Protein AF-A0A925TM73-F1 (afdb_monomer_lite)

Radius of gyration: 24.57 Å; chains: 1; bounding box: 50×70×53 Å

Foldseek 3Di:
DDDDPPPDDPDPVVVVVVVVVVVVCVVVVVVVCCVVPDDDPVVVPDDPVVVVVVVVVVVVCCVVCVVVCVVVVVVLVCCLPVDDDDCSVVSVVVVCVVVPDDPVVVVVVVVVVCCVPVVVNVVQCVVVNVPRND

pLDDT: mean 87.0, std 9.46, range [53.84, 98.12]

Sequence (134 aa):
MRPVARIWPWSGWSSHLLFAALVMAVPLALVAWSVFATPGAGWEQTPAATIRGYAGNTLILLAGVGVVTTVAGVATAWFTAACEFAGRRMWCWLLVLPLALPAYVVAFGYGDLLDALIPVVVWLRETWGPDAAR

Structure (mmCIF, N/CA/C/O backbone):
data_AF-A0A925TM73-F1
#
_entry.id   AF-A0A925TM73-F1
#
loop_
_atom_site.group_PDB
_atom_site.id
_atom_site.type_symbol
_atom_site.label_atom_id
_atom_site.label_alt_id
_atom_site.label_comp_id
_atom_site.label_asym_id
_atom_site.label_entity_id
_atom_site.label_seq_id
_atom_site.pdbx_PDB_ins_code
_atom_site.Cartn_x
_atom_site.Cartn_y
_atom_site.Cartn_z
_atom_site.occupancy
_atom_site.B_iso_or_equiv
_atom_site.auth_seq_id
_atom_site.auth_comp_id
_atom_site.auth_asym_id
_atom_site.auth_atom_id
_atom_site.pdbx_PDB_model_num
ATOM 1 N N . MET A 1 1 ? -28.462 35.773 -4.926 1.00 61.72 1 MET A N 1
ATOM 2 C CA . MET A 1 1 ? -27.425 34.827 -5.396 1.00 61.72 1 MET A CA 1
ATOM 3 C C . MET A 1 1 ? -26.072 35.514 -5.250 1.00 61.72 1 MET A C 1
ATOM 5 O O . MET A 1 1 ? -25.882 36.554 -5.863 1.00 61.72 1 MET A O 1
ATOM 9 N N . ARG A 1 2 ? -25.192 35.041 -4.354 1.00 53.84 2 ARG A N 1
ATOM 10 C CA . ARG A 1 2 ? -23.856 35.631 -4.142 1.00 53.84 2 ARG A CA 1
ATOM 11 C C . ARG A 1 2 ? -22.874 35.026 -5.158 1.00 53.84 2 ARG A C 1
ATOM 13 O O . ARG A 1 2 ? -22.897 33.806 -5.302 1.00 53.84 2 ARG A O 1
ATOM 20 N N . PRO A 1 3 ? -22.049 35.821 -5.861 1.00 67.00 3 PRO A N 1
ATOM 21 C CA . PRO A 1 3 ? -21.068 35.281 -6.796 1.00 67.00 3 PRO A CA 1
ATOM 22 C C . PRO A 1 3 ? -20.053 34.421 -6.034 1.00 67.00 3 PRO A C 1
ATOM 24 O O . PRO A 1 3 ? -19.484 34.860 -5.034 1.00 67.00 3 PRO A O 1
ATOM 27 N N . VAL A 1 4 ? -19.851 33.183 -6.489 1.00 68.00 4 VAL A N 1
ATOM 28 C CA . VAL A 1 4 ? -18.781 32.306 -6.001 1.00 68.00 4 VAL A CA 1
ATOM 29 C C . VAL A 1 4 ? -17.460 32.971 -6.380 1.00 68.00 4 VAL A C 1
ATOM 31 O O . VAL A 1 4 ? -17.143 33.107 -7.561 1.00 68.00 4 VAL A O 1
ATOM 34 N N . ALA A 1 5 ? -16.724 33.456 -5.381 1.00 60.69 5 ALA A N 1
ATOM 35 C CA . ALA A 1 5 ? -15.425 34.077 -5.584 1.00 60.69 5 ALA A CA 1
ATOM 36 C C . ALA A 1 5 ? -14.483 33.091 -6.295 1.00 60.69 5 ALA A C 1
ATOM 38 O O . ALA A 1 5 ? -14.351 31.933 -5.903 1.00 60.69 5 ALA A O 1
ATOM 39 N N . ARG A 1 6 ? -13.835 33.562 -7.362 1.00 66.81 6 ARG A N 1
ATOM 40 C CA . ARG A 1 6 ? -12.828 32.835 -8.139 1.00 66.81 6 ARG A CA 1
ATOM 41 C C . ARG A 1 6 ? -11.610 32.576 -7.241 1.00 66.81 6 ARG A C 1
ATOM 43 O O . ARG A 1 6 ? -10.771 33.455 -7.086 1.00 66.81 6 ARG A O 1
ATOM 50 N N . ILE A 1 7 ? -11.525 31.388 -6.640 1.00 62.09 7 ILE A N 1
ATOM 51 C CA . ILE A 1 7 ? -10.510 30.974 -5.643 1.00 62.09 7 ILE A CA 1
ATOM 52 C C . ILE A 1 7 ? -9.077 30.812 -6.185 1.00 62.09 7 ILE A C 1
ATOM 54 O O . ILE A 1 7 ? -8.297 30.044 -5.632 1.00 62.09 7 ILE A O 1
ATOM 58 N N . TRP A 1 8 ? -8.691 31.514 -7.250 1.00 66.62 8 TRP A N 1
ATOM 59 C CA . TRP A 1 8 ? -7.342 31.381 -7.788 1.00 66.62 8 TRP A CA 1
ATOM 60 C C . TRP A 1 8 ? -6.611 32.718 -7.898 1.00 66.62 8 TRP A C 1
ATOM 62 O O . TRP A 1 8 ? -6.632 33.352 -8.958 1.00 66.62 8 TRP A O 1
ATOM 72 N N . PRO A 1 9 ? -5.910 33.145 -6.834 1.00 62.12 9 PRO A N 1
ATOM 73 C CA . PRO A 1 9 ? -4.779 34.030 -6.979 1.00 62.12 9 PRO A CA 1
ATOM 74 C C . PRO A 1 9 ? -3.546 33.147 -7.204 1.00 62.12 9 PRO A C 1
ATOM 76 O O . PRO A 1 9 ? -3.117 32.425 -6.304 1.00 62.12 9 PRO A O 1
ATOM 79 N N . TRP A 1 10 ? -2.960 33.189 -8.402 1.00 62.31 10 TRP A N 1
ATOM 80 C CA . TRP A 1 10 ? -1.561 32.789 -8.565 1.00 62.31 10 TRP A CA 1
ATOM 81 C C . TRP A 1 10 ? -0.744 33.737 -7.677 1.00 62.31 10 TRP A C 1
ATOM 83 O O . TRP A 1 10 ? -0.455 34.865 -8.065 1.00 62.31 10 TRP A O 1
ATOM 93 N N . SER A 1 11 ? -0.488 33.332 -6.435 1.00 72.06 11 SER A N 1
ATOM 94 C CA . SER A 1 11 ? 0.317 34.103 -5.492 1.00 72.06 11 SER A CA 1
ATOM 95 C C . SER A 1 11 ? 1.792 33.790 -5.732 1.00 72.06 11 SER A C 1
ATOM 97 O O . SER A 1 11 ? 2.124 32.747 -6.296 1.00 72.06 11 SER A O 1
ATOM 99 N N . GLY A 1 12 ? 2.698 34.651 -5.263 1.00 72.94 12 GLY A N 1
ATOM 100 C CA . GLY A 1 12 ? 4.139 34.368 -5.295 1.00 72.94 12 GLY A CA 1
ATOM 101 C C . GLY A 1 12 ? 4.524 33.054 -4.595 1.00 72.94 12 GLY A C 1
ATOM 102 O O . GLY A 1 12 ? 5.558 32.488 -4.909 1.00 72.94 12 GLY A O 1
ATOM 103 N N . TRP A 1 13 ? 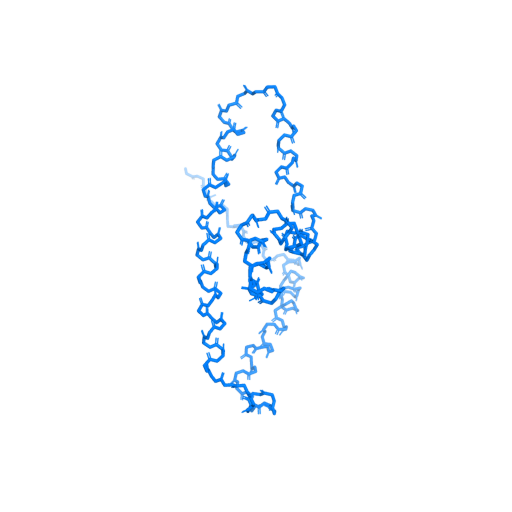3.668 32.514 -3.715 1.00 80.12 13 TRP A N 1
ATOM 104 C CA . TRP A 1 13 ? 3.854 31.200 -3.088 1.00 80.12 13 TRP A CA 1
ATOM 105 C C . TRP A 1 13 ? 3.586 30.045 -4.067 1.00 80.12 13 TRP A C 1
ATOM 107 O O . TRP A 1 13 ? 4.253 29.011 -4.024 1.00 80.12 13 TRP A O 1
ATOM 117 N N . SER A 1 14 ? 2.638 30.212 -4.993 1.00 85.25 14 SER A N 1
ATOM 118 C CA . SER A 1 14 ? 2.260 29.170 -5.954 1.00 85.25 14 SER A CA 1
ATOM 119 C C . SER A 1 14 ? 3.447 28.707 -6.805 1.00 85.25 14 SER A C 1
ATOM 121 O O . SER A 1 14 ? 3.541 27.522 -7.108 1.00 85.25 14 SER A O 1
ATOM 123 N N . SER A 1 15 ? 4.390 29.596 -7.136 1.00 86.81 15 SER A N 1
ATOM 124 C CA . SER A 1 15 ? 5.602 29.231 -7.882 1.00 86.81 15 SER A CA 1
ATOM 125 C C . SER A 1 15 ? 6.518 28.291 -7.089 1.00 86.81 15 SER A C 1
ATOM 127 O O . SER A 1 15 ? 7.045 27.341 -7.661 1.00 86.81 15 SER A O 1
ATOM 129 N N . HIS A 1 16 ? 6.657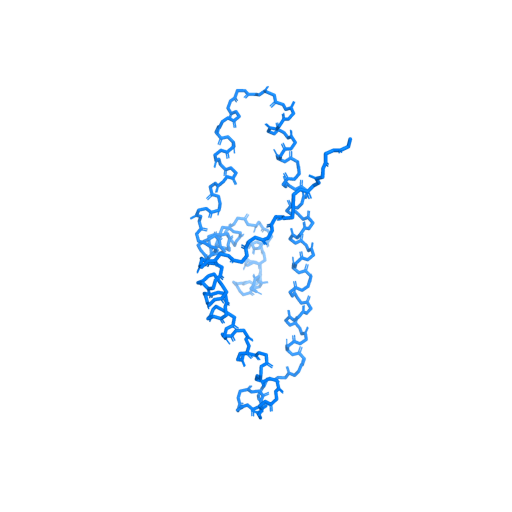 28.487 -5.774 1.00 90.06 16 HIS A N 1
ATOM 130 C CA . HIS A 1 16 ? 7.454 27.614 -4.908 1.00 90.06 16 HIS A CA 1
ATOM 131 C C . HIS A 1 16 ? 6.838 26.218 -4.778 1.00 90.06 16 HIS A C 1
ATOM 133 O O . HIS A 1 16 ? 7.560 25.224 -4.813 1.00 90.06 16 HIS A O 1
ATOM 139 N N . LEU A 1 17 ? 5.506 26.129 -4.688 1.00 92.12 17 LEU A N 1
ATOM 140 C CA . LEU A 1 17 ? 4.794 24.845 -4.665 1.00 92.12 17 LEU A CA 1
ATOM 141 C C . LEU A 1 17 ? 4.930 24.105 -5.994 1.00 92.12 17 LEU A C 1
ATOM 143 O O . LEU A 1 17 ? 5.179 22.903 -6.001 1.00 92.12 17 LEU A O 1
ATOM 147 N N . LEU A 1 18 ? 4.806 24.825 -7.112 1.00 91.44 18 LEU A N 1
ATOM 148 C CA . LEU A 1 18 ? 5.000 24.255 -8.443 1.00 91.44 18 LEU A CA 1
ATOM 149 C C . LEU A 1 18 ? 6.439 23.781 -8.639 1.00 91.44 18 LEU A C 1
ATOM 151 O O . LEU A 1 18 ? 6.646 22.682 -9.140 1.00 91.44 18 LEU A O 1
ATOM 155 N N . PHE A 1 19 ? 7.425 24.561 -8.197 1.00 93.25 19 PHE A N 1
ATOM 156 C CA . PHE A 1 19 ? 8.829 24.167 -8.251 1.00 93.25 19 PHE A CA 1
ATOM 157 C C . PHE A 1 19 ? 9.095 22.907 -7.419 1.00 93.25 19 PHE A C 1
ATOM 159 O O . PHE A 1 19 ? 9.669 21.950 -7.930 1.00 93.25 19 PHE A O 1
ATOM 166 N N . ALA A 1 20 ? 8.624 22.864 -6.169 1.00 94.31 20 ALA A N 1
ATOM 167 C CA . ALA A 1 20 ? 8.771 21.692 -5.309 1.00 94.31 20 ALA A CA 1
ATOM 168 C C . ALA A 1 20 ? 8.088 20.450 -5.906 1.00 94.31 20 ALA A C 1
ATOM 170 O O . ALA A 1 20 ? 8.689 19.377 -5.940 1.00 94.31 20 ALA A O 1
ATOM 171 N N . ALA A 1 21 ? 6.868 20.595 -6.431 1.00 94.69 21 ALA A N 1
ATOM 172 C CA . ALA A 1 21 ? 6.161 19.512 -7.110 1.00 94.69 21 ALA A CA 1
ATOM 173 C C . ALA A 1 21 ? 6.932 19.011 -8.340 1.00 94.69 21 ALA A C 1
ATOM 175 O O . ALA A 1 21 ? 7.027 17.805 -8.554 1.00 94.69 21 ALA A O 1
ATOM 176 N N . LEU A 1 22 ? 7.524 19.921 -9.119 1.00 95.31 22 LEU A N 1
ATOM 177 C CA . LEU A 1 22 ? 8.282 19.574 -10.317 1.00 95.31 22 LEU A CA 1
ATOM 178 C C . LEU A 1 22 ? 9.574 18.834 -9.967 1.00 95.31 22 LEU A C 1
ATOM 180 O O . LEU A 1 22 ? 9.848 17.804 -10.572 1.00 95.31 22 LEU A O 1
ATOM 184 N N . VAL A 1 23 ? 10.308 19.288 -8.945 1.00 96.56 23 VAL A N 1
ATOM 185 C CA . VAL A 1 23 ? 11.496 18.593 -8.417 1.00 96.56 23 VAL A CA 1
ATOM 186 C C . VAL A 1 23 ? 11.141 17.181 -7.939 1.00 96.56 23 VAL A C 1
ATOM 188 O O . VAL A 1 23 ? 11.836 16.229 -8.282 1.00 96.56 23 VAL A O 1
ATOM 191 N N . MET A 1 24 ? 10.031 17.021 -7.213 1.00 96.50 24 MET A N 1
ATOM 192 C CA . MET A 1 24 ? 9.556 15.705 -6.758 1.00 96.50 24 MET A CA 1
ATOM 193 C C . MET A 1 24 ? 9.087 14.806 -7.911 1.00 96.50 24 MET A C 1
ATOM 195 O O . MET A 1 24 ? 9.172 13.583 -7.813 1.00 96.50 24 MET A O 1
ATOM 199 N N . ALA A 1 25 ? 8.624 15.391 -9.018 1.00 96.25 25 ALA A N 1
ATOM 200 C CA . ALA A 1 25 ? 8.221 14.656 -10.212 1.00 96.25 25 ALA A CA 1
ATOM 201 C C . ALA A 1 25 ? 9.409 14.205 -11.082 1.00 96.25 25 ALA A C 1
ATOM 203 O O . ALA A 1 25 ? 9.248 13.265 -11.860 1.00 96.25 25 ALA A O 1
ATOM 204 N N . VAL A 1 26 ? 10.596 14.818 -10.947 1.00 96.56 26 VAL A N 1
ATOM 205 C CA . VAL A 1 26 ? 11.799 14.471 -11.732 1.00 96.56 26 VAL A CA 1
ATOM 206 C C . VAL A 1 26 ? 12.114 12.969 -11.727 1.00 96.56 26 VAL A C 1
ATOM 208 O O . VAL A 1 26 ? 12.206 12.410 -12.818 1.00 96.56 26 VAL A O 1
ATOM 211 N N . PRO A 1 27 ? 12.264 12.268 -10.583 1.00 95.81 27 PRO A N 1
ATOM 212 C CA . PRO A 1 27 ? 12.592 10.839 -10.600 1.00 95.81 27 PRO A CA 1
ATOM 213 C C . PRO A 1 27 ? 11.521 9.999 -11.304 1.00 95.81 27 PRO A C 1
ATOM 215 O O . PRO A 1 27 ? 11.850 9.061 -12.026 1.00 95.81 27 PRO A O 1
ATOM 218 N N . LEU A 1 28 ? 10.246 10.368 -11.161 1.00 95.81 28 LEU A N 1
ATOM 219 C CA . LEU A 1 28 ? 9.145 9.692 -11.842 1.00 95.81 28 LEU A CA 1
ATOM 220 C C . LEU A 1 28 ? 9.219 9.902 -13.361 1.00 95.81 28 LEU A C 1
ATOM 222 O O . LEU A 1 28 ? 9.045 8.959 -14.129 1.00 95.81 28 LEU A O 1
ATOM 226 N N . ALA A 1 29 ? 9.529 11.128 -13.789 1.00 95.38 29 ALA A N 1
ATOM 227 C CA . ALA A 1 29 ? 9.726 11.471 -15.191 1.00 95.38 29 ALA A CA 1
ATOM 228 C C . ALA A 1 29 ? 10.939 10.744 -15.793 1.00 95.38 29 ALA A C 1
ATOM 230 O O . ALA A 1 29 ? 10.858 10.263 -16.920 1.00 95.38 29 ALA A O 1
ATOM 231 N N . LEU A 1 30 ? 12.033 10.600 -15.038 1.00 94.50 30 LEU A N 1
ATOM 232 C CA . LEU A 1 30 ? 13.211 9.832 -15.455 1.00 94.50 30 LEU A CA 1
ATOM 233 C C . LEU A 1 30 ? 12.880 8.346 -15.653 1.00 94.50 30 LEU A C 1
ATOM 235 O O . LEU A 1 30 ? 13.269 7.760 -16.662 1.00 94.50 30 LEU A O 1
ATOM 239 N N . VAL A 1 31 ? 12.119 7.742 -14.734 1.00 92.69 31 VAL A N 1
ATOM 240 C CA . VAL A 1 31 ? 11.651 6.354 -14.882 1.00 92.69 31 VAL A CA 1
ATOM 241 C C . VAL A 1 31 ? 10.710 6.221 -16.079 1.00 92.69 31 VAL A C 1
ATOM 243 O O . VAL A 1 31 ? 10.860 5.289 -16.863 1.00 92.69 31 VAL A O 1
ATOM 246 N N . ALA A 1 32 ? 9.789 7.163 -16.286 1.00 93.69 32 ALA A N 1
ATOM 247 C CA . ALA A 1 32 ? 8.921 7.158 -17.463 1.00 93.69 32 ALA A CA 1
ATOM 248 C C . ALA A 1 32 ? 9.723 7.275 -18.772 1.00 93.69 32 ALA A C 1
ATOM 250 O O . ALA A 1 32 ? 9.440 6.571 -19.739 1.00 93.69 32 ALA A O 1
ATOM 251 N N . TRP A 1 33 ? 10.767 8.109 -18.789 1.00 94.50 33 TRP A N 1
ATOM 252 C CA . TRP A 1 33 ? 11.658 8.258 -19.939 1.00 94.50 33 TRP A CA 1
ATOM 253 C C . TRP A 1 33 ? 12.462 6.985 -20.236 1.00 94.50 33 TRP A C 1
ATOM 255 O O . TRP A 1 33 ? 12.779 6.713 -21.394 1.00 94.50 33 TRP A O 1
ATOM 265 N N . SER A 1 34 ? 12.751 6.168 -19.216 1.00 90.12 34 SER A N 1
ATOM 266 C CA . SER A 1 34 ? 13.518 4.922 -19.369 1.00 90.12 34 SER A CA 1
ATOM 267 C C . SER A 1 34 ? 12.870 3.902 -20.314 1.00 90.12 34 SER A C 1
ATOM 269 O O . SER A 1 34 ? 13.574 3.056 -20.853 1.00 90.12 34 SER A O 1
ATOM 271 N N . VAL A 1 35 ? 11.568 4.029 -20.603 1.00 88.31 35 VAL A N 1
ATOM 272 C CA . VAL A 1 35 ? 10.856 3.202 -21.594 1.00 88.31 35 VAL A CA 1
ATOM 273 C C . VAL A 1 35 ? 11.435 3.362 -23.006 1.00 88.31 35 VAL A C 1
ATOM 275 O O . VAL A 1 35 ? 11.383 2.427 -23.800 1.00 88.31 35 VAL A O 1
ATOM 278 N N . PHE A 1 36 ? 12.004 4.529 -23.320 1.00 92.19 36 PHE A N 1
ATOM 279 C CA . PHE A 1 36 ? 12.635 4.802 -24.615 1.00 92.19 36 PHE A CA 1
ATOM 280 C C . PHE A 1 36 ? 14.142 4.504 -24.630 1.00 92.19 36 PHE A C 1
ATOM 282 O O . PHE A 1 36 ? 14.777 4.624 -25.678 1.00 92.19 36 PHE A O 1
ATOM 289 N N . ALA A 1 37 ? 14.734 4.151 -23.486 1.00 87.50 37 ALA A N 1
ATOM 290 C CA . ALA A 1 37 ? 16.147 3.808 -23.392 1.00 87.50 37 ALA A CA 1
ATOM 291 C C . ALA A 1 37 ? 16.391 2.355 -23.831 1.00 87.50 37 ALA A C 1
ATOM 293 O O . ALA A 1 37 ? 15.509 1.500 -23.750 1.00 87.50 37 ALA A O 1
ATOM 294 N N . THR A 1 38 ? 17.609 2.053 -24.283 1.00 84.44 38 THR A N 1
ATOM 295 C CA . THR A 1 38 ? 17.992 0.675 -24.611 1.00 84.44 38 THR A CA 1
ATOM 296 C C . THR A 1 38 ? 18.028 -0.181 -23.341 1.00 84.44 38 THR A C 1
ATOM 298 O O . THR A 1 38 ? 18.641 0.251 -22.358 1.00 84.44 38 THR A O 1
ATOM 301 N N . PRO A 1 39 ? 17.427 -1.385 -23.344 1.00 82.19 39 PRO A N 1
ATOM 302 C CA . PRO A 1 39 ? 17.457 -2.278 -22.191 1.00 82.19 39 PRO A CA 1
ATOM 303 C C . PRO A 1 39 ? 18.899 -2.586 -21.770 1.00 82.19 39 PRO A C 1
ATOM 305 O O . PRO A 1 39 ? 19.727 -2.957 -22.596 1.00 82.19 39 PRO A O 1
ATOM 308 N N . GLY A 1 40 ? 19.218 -2.406 -20.486 1.00 82.31 40 GLY A N 1
ATOM 309 C CA . GLY A 1 40 ? 20.525 -2.791 -19.941 1.00 82.31 40 GLY A CA 1
ATOM 310 C C . GLY A 1 40 ? 20.659 -4.311 -19.772 1.00 82.31 40 GLY A C 1
ATOM 311 O O . GLY A 1 40 ? 19.659 -5.025 -19.786 1.00 82.31 40 GLY A O 1
ATOM 312 N N . ALA A 1 41 ? 21.873 -4.802 -19.502 1.00 80.62 41 ALA A N 1
ATOM 313 C CA . ALA A 1 41 ? 22.183 -6.236 -19.363 1.00 80.62 41 ALA A CA 1
ATOM 314 C C . ALA A 1 41 ? 21.275 -7.019 -18.379 1.00 80.62 41 ALA A C 1
ATOM 316 O O . ALA A 1 41 ? 21.076 -8.221 -18.536 1.00 80.62 41 ALA A O 1
ATOM 317 N N . GLY A 1 42 ? 20.690 -6.354 -17.373 1.00 79.06 42 GLY A N 1
ATOM 318 C CA . GLY A 1 42 ? 19.727 -6.975 -16.451 1.00 79.06 42 GLY A CA 1
ATOM 319 C C . GLY A 1 42 ? 18.358 -7.288 -17.077 1.00 79.06 42 GLY A C 1
ATOM 320 O O . GLY A 1 42 ? 17.704 -8.251 -16.678 1.00 79.06 42 GLY A O 1
ATOM 321 N N . TRP A 1 43 ? 17.928 -6.520 -18.082 1.00 80.94 43 TRP A N 1
ATOM 322 C CA . TRP A 1 43 ? 16.677 -6.770 -18.809 1.00 80.94 43 TRP A CA 1
ATOM 323 C C . TRP A 1 43 ? 16.788 -7.973 -19.743 1.00 80.94 43 TRP A C 1
ATOM 325 O O . TRP A 1 43 ? 15.820 -8.710 -19.892 1.00 80.94 43 TRP A O 1
ATOM 335 N N . GLU A 1 44 ? 17.968 -8.213 -20.317 1.00 80.62 44 GLU A N 1
ATOM 336 C CA . GLU A 1 44 ? 18.219 -9.360 -21.200 1.00 80.62 44 GLU A CA 1
ATOM 337 C C . GLU A 1 44 ? 18.089 -10.701 -20.464 1.00 80.62 44 GLU A C 1
ATOM 339 O O . GLU A 1 44 ? 17.653 -11.695 -21.040 1.00 80.62 44 GLU A O 1
ATOM 344 N N . GLN A 1 45 ? 18.421 -10.720 -19.171 1.00 81.69 45 GLN A N 1
ATOM 345 C CA . GLN A 1 45 ? 18.360 -11.913 -18.322 1.00 81.69 45 GLN A CA 1
ATOM 346 C C . GLN A 1 45 ? 17.011 -12.082 -17.613 1.00 81.69 45 GLN A C 1
ATOM 348 O O . GLN A 1 45 ? 16.783 -13.121 -16.998 1.00 81.69 45 GLN A O 1
ATOM 353 N N . THR A 1 46 ? 16.119 -11.087 -17.677 1.00 83.38 46 THR A N 1
ATOM 354 C CA . THR A 1 46 ? 14.824 -11.120 -16.986 1.00 83.38 46 THR A CA 1
ATOM 355 C C . THR A 1 46 ? 13.739 -11.648 -17.927 1.00 83.38 46 THR A C 1
ATOM 357 O O . THR A 1 46 ? 13.323 -10.938 -18.846 1.00 83.38 46 THR A O 1
ATOM 360 N N . PRO A 1 47 ? 13.204 -12.864 -17.709 1.00 85.19 47 PRO A N 1
ATOM 361 C CA . PRO A 1 47 ? 12.151 -13.396 -18.560 1.00 85.19 47 PRO A CA 1
ATOM 362 C C . PRO A 1 47 ? 10.877 -12.555 -18.441 1.00 85.19 47 PRO A C 1
ATOM 364 O O . PRO A 1 47 ? 10.415 -12.249 -17.339 1.00 85.19 47 PRO A O 1
ATOM 367 N N . ALA A 1 48 ? 10.232 -12.261 -19.572 1.00 84.88 48 ALA A N 1
ATOM 368 C CA . ALA A 1 48 ? 8.959 -11.532 -19.594 1.00 84.88 48 ALA A CA 1
ATOM 369 C C . ALA A 1 48 ? 7.853 -12.223 -18.763 1.00 84.88 48 ALA A C 1
ATOM 371 O O . ALA A 1 48 ? 6.946 -11.565 -18.247 1.00 84.88 48 ALA A O 1
ATOM 372 N N . ALA A 1 49 ? 7.938 -13.549 -18.604 1.00 87.25 49 ALA A N 1
ATOM 373 C CA . ALA A 1 49 ? 7.041 -14.329 -17.756 1.00 87.25 49 ALA A CA 1
ATOM 374 C C . ALA A 1 49 ? 7.128 -13.927 -16.273 1.00 87.25 49 ALA A C 1
ATOM 376 O O . ALA A 1 49 ? 6.099 -13.853 -15.606 1.00 87.25 49 ALA A O 1
ATOM 377 N N . THR A 1 50 ? 8.322 -13.596 -15.778 1.00 89.38 50 THR A N 1
ATOM 378 C CA . THR A 1 50 ? 8.550 -13.207 -14.381 1.00 89.38 50 THR A CA 1
ATOM 379 C C . THR A 1 50 ? 7.891 -11.867 -14.065 1.00 89.38 50 THR A C 1
ATOM 381 O O . THR A 1 50 ? 7.163 -11.750 -13.083 1.00 89.38 50 THR A O 1
ATOM 384 N N . ILE A 1 51 ? 8.046 -10.877 -14.951 1.00 88.69 51 ILE A N 1
ATOM 385 C CA . ILE A 1 51 ? 7.410 -9.556 -14.810 1.00 88.69 51 ILE A CA 1
ATOM 386 C C . ILE A 1 51 ? 5.883 -9.693 -14.815 1.00 88.69 51 ILE A C 1
ATOM 388 O O . ILE A 1 51 ? 5.195 -9.097 -13.986 1.00 88.69 51 ILE A O 1
ATOM 392 N N . ARG A 1 52 ? 5.342 -10.521 -15.718 1.00 90.75 52 ARG A N 1
ATOM 393 C CA . ARG A 1 52 ? 3.902 -10.801 -15.769 1.00 90.75 52 ARG A CA 1
ATOM 394 C C . ARG A 1 52 ? 3.412 -11.495 -14.496 1.00 90.75 52 ARG A C 1
ATOM 396 O O . ARG A 1 52 ? 2.340 -11.153 -14.006 1.00 90.75 52 ARG A O 1
ATOM 403 N N . GLY A 1 53 ? 4.204 -12.420 -13.953 1.00 93.75 53 GLY A N 1
ATOM 404 C CA . GLY A 1 53 ? 3.938 -13.068 -12.670 1.00 93.75 53 GLY A CA 1
ATOM 405 C C . GLY A 1 53 ? 3.860 -12.062 -11.523 1.00 93.75 53 GLY A C 1
ATOM 406 O O . GLY A 1 53 ? 2.874 -12.047 -10.790 1.00 93.75 53 GLY A O 1
ATOM 407 N N . TYR A 1 54 ? 4.835 -11.155 -11.414 1.00 93.75 54 TYR A N 1
ATOM 408 C CA . TYR A 1 54 ? 4.819 -10.106 -10.390 1.00 93.75 54 TYR A CA 1
ATOM 409 C C . TYR A 1 54 ? 3.635 -9.150 -10.538 1.00 93.75 54 TYR A 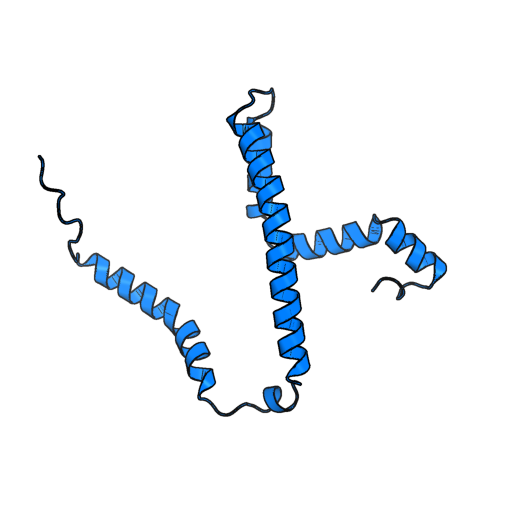C 1
ATOM 411 O O . TYR A 1 54 ? 3.003 -8.809 -9.536 1.00 93.75 54 TYR A O 1
ATOM 419 N N . ALA A 1 55 ? 3.288 -8.754 -11.765 1.00 94.88 55 ALA A N 1
ATOM 420 C CA . ALA A 1 55 ? 2.118 -7.916 -12.018 1.00 94.88 55 ALA A CA 1
ATOM 421 C C . ALA A 1 55 ? 0.819 -8.620 -11.586 1.00 94.88 55 ALA A C 1
ATOM 423 O O . ALA A 1 55 ? -0.000 -8.025 -10.888 1.00 94.88 55 ALA A O 1
ATOM 424 N N . GLY A 1 56 ? 0.660 -9.900 -11.940 1.00 96.88 56 GLY A N 1
ATOM 425 C CA . GLY A 1 56 ? -0.493 -10.712 -11.550 1.00 96.88 56 GLY A CA 1
ATOM 426 C C . GLY A 1 56 ? -0.619 -10.864 -10.034 1.00 96.88 56 GLY A C 1
ATOM 427 O O . GLY A 1 56 ? -1.668 -10.546 -9.475 1.00 96.88 56 GLY A O 1
ATOM 428 N N . ASN A 1 57 ? 0.460 -11.263 -9.355 1.00 96.25 57 ASN A N 1
ATOM 429 C CA . ASN A 1 57 ? 0.471 -11.376 -7.894 1.00 96.25 57 ASN A CA 1
ATOM 430 C C . ASN A 1 57 ? 0.157 -10.041 -7.218 1.00 96.25 57 ASN A C 1
ATOM 432 O O . ASN A 1 57 ? -0.640 -10.007 -6.286 1.00 96.25 57 ASN A O 1
ATOM 436 N N . THR A 1 58 ? 0.725 -8.936 -7.706 1.00 96.00 58 THR A N 1
ATOM 437 C CA . THR A 1 58 ? 0.452 -7.601 -7.155 1.00 96.00 58 THR A CA 1
ATOM 438 C C . THR A 1 58 ? -1.027 -7.246 -7.273 1.00 96.00 58 THR A C 1
ATOM 440 O O . THR A 1 58 ? -1.616 -6.781 -6.303 1.00 96.00 58 THR A O 1
ATOM 443 N N . LEU A 1 59 ? -1.662 -7.507 -8.420 1.00 97.38 59 LEU A N 1
ATOM 444 C CA . LEU A 1 59 ? -3.091 -7.237 -8.604 1.00 97.38 59 LEU A CA 1
ATOM 445 C C . LEU A 1 59 ? -3.966 -8.083 -7.673 1.00 97.38 59 LEU A C 1
ATOM 447 O O . LEU A 1 59 ? -4.902 -7.557 -7.071 1.00 97.38 59 LEU A O 1
ATOM 451 N N . ILE A 1 60 ? -3.645 -9.370 -7.522 1.00 97.75 60 ILE A N 1
ATOM 452 C CA . ILE A 1 60 ? -4.366 -10.274 -6.616 1.00 97.75 60 ILE A CA 1
ATOM 453 C C . ILE A 1 60 ? -4.223 -9.799 -5.167 1.00 97.75 60 ILE A C 1
ATOM 455 O O . ILE A 1 60 ? -5.219 -9.711 -4.449 1.00 97.75 60 ILE A O 1
ATOM 459 N N . LEU A 1 61 ? -3.006 -9.445 -4.748 1.00 96.25 61 LEU A N 1
ATOM 460 C CA . LEU A 1 61 ? -2.741 -8.929 -3.407 1.00 96.25 61 LEU A CA 1
ATOM 461 C C . LEU A 1 61 ? -3.463 -7.603 -3.161 1.00 96.25 61 LEU A C 1
ATOM 463 O O . LEU A 1 61 ? -4.101 -7.454 -2.123 1.00 96.25 61 LEU A O 1
ATOM 467 N N . LEU A 1 62 ? -3.429 -6.666 -4.112 1.00 97.50 62 LEU A N 1
ATOM 468 C CA . LEU A 1 62 ? -4.149 -5.394 -4.006 1.00 97.50 62 LEU A CA 1
ATOM 469 C C . LEU A 1 62 ? -5.656 -5.609 -3.851 1.00 97.50 62 LEU A C 1
ATOM 471 O O . LEU A 1 62 ? -6.273 -4.980 -2.994 1.00 97.50 62 LEU A O 1
ATOM 475 N N . ALA A 1 63 ? -6.245 -6.513 -4.637 1.00 97.81 63 ALA A N 1
ATOM 476 C CA . ALA A 1 63 ? -7.662 -6.840 -4.532 1.00 97.81 63 ALA A CA 1
ATOM 477 C C . ALA A 1 63 ? -7.994 -7.485 -3.176 1.00 97.81 63 ALA A C 1
ATOM 479 O O . ALA A 1 63 ? -8.910 -7.036 -2.488 1.00 97.81 63 ALA A O 1
ATOM 480 N N . GLY A 1 64 ? -7.226 -8.496 -2.761 1.00 97.69 64 GLY A N 1
ATOM 481 C CA . GLY A 1 64 ? -7.434 -9.197 -1.493 1.00 97.69 64 GLY A CA 1
ATOM 482 C C . GLY A 1 64 ? -7.292 -8.275 -0.282 1.00 97.69 64 GLY A C 1
ATOM 483 O O . GLY A 1 64 ? -8.201 -8.187 0.544 1.00 97.69 64 GLY A O 1
ATOM 484 N N . VAL A 1 65 ? -6.190 -7.525 -0.204 1.00 96.00 65 VAL A N 1
ATOM 485 C CA . VAL A 1 65 ? -5.949 -6.550 0.869 1.00 96.00 65 VAL A CA 1
ATOM 486 C C . VAL A 1 65 ? -6.998 -5.444 0.833 1.00 96.00 65 VAL A C 1
ATOM 488 O O . VAL A 1 65 ? -7.520 -5.078 1.883 1.00 96.00 65 VAL A O 1
ATOM 491 N N . GLY A 1 66 ? -7.368 -4.941 -0.347 1.00 97.44 66 GLY A N 1
ATOM 492 C CA . GLY A 1 66 ? -8.397 -3.912 -0.495 1.00 97.44 66 GLY A CA 1
ATOM 493 C C . GLY A 1 66 ? -9.749 -4.348 0.073 1.00 97.44 66 GLY A C 1
ATOM 494 O O . GLY A 1 66 ? -10.368 -3.600 0.829 1.00 97.44 66 GLY A O 1
ATOM 495 N N . VAL A 1 67 ? -10.181 -5.580 -0.206 1.00 98.12 67 VAL A N 1
ATOM 496 C CA . VAL A 1 67 ? -11.428 -6.135 0.345 1.00 98.12 67 VAL A CA 1
ATOM 497 C C . VAL A 1 67 ? -11.341 -6.277 1.865 1.00 98.12 67 VAL A C 1
ATOM 499 O O . VAL A 1 67 ? -12.204 -5.763 2.577 1.00 98.12 67 VAL A O 1
ATOM 502 N N . VAL A 1 68 ? -10.289 -6.924 2.377 1.00 96.81 68 VAL A N 1
ATOM 503 C CA . VAL A 1 68 ? -10.130 -7.181 3.820 1.00 96.81 68 VAL A CA 1
ATOM 504 C C . VAL A 1 68 ? -10.041 -5.875 4.612 1.00 96.81 68 VAL A C 1
ATOM 506 O O . VAL A 1 68 ? -10.726 -5.718 5.622 1.00 96.81 68 VAL A O 1
ATOM 509 N N . THR A 1 69 ? -9.245 -4.913 4.139 1.00 95.44 69 THR A N 1
ATOM 510 C CA . THR A 1 69 ? -9.081 -3.608 4.799 1.00 95.44 69 THR A CA 1
ATOM 511 C C . THR A 1 69 ? -10.347 -2.766 4.734 1.00 95.44 69 THR A C 1
ATOM 513 O O . THR A 1 69 ? -10.667 -2.105 5.716 1.00 95.44 69 THR A O 1
ATOM 516 N N . THR A 1 70 ? -11.110 -2.823 3.639 1.00 97.00 70 THR A N 1
ATOM 517 C CA . THR A 1 70 ? -12.400 -2.125 3.547 1.00 97.00 70 THR A CA 1
ATOM 518 C C . THR A 1 70 ? -13.395 -2.698 4.547 1.00 97.00 70 THR A C 1
ATOM 520 O O . THR A 1 70 ? -13.992 -1.946 5.309 1.00 97.00 70 THR A O 1
ATOM 523 N N . VAL A 1 71 ? -13.547 -4.024 4.602 1.00 97.62 71 VAL A N 1
ATOM 524 C CA . VAL A 1 71 ? -14.481 -4.672 5.535 1.00 97.62 71 VAL A CA 1
ATOM 525 C C . VAL A 1 71 ? -14.086 -4.388 6.985 1.00 97.62 71 VAL A C 1
ATOM 527 O O . VAL A 1 71 ? -14.913 -3.914 7.764 1.00 97.62 71 VAL A O 1
ATOM 530 N N . ALA A 1 72 ? -12.822 -4.619 7.349 1.00 95.00 72 ALA A N 1
ATOM 531 C CA . ALA A 1 72 ? -12.340 -4.393 8.710 1.00 95.00 72 ALA A CA 1
ATOM 532 C C . ALA A 1 72 ? -12.353 -2.903 9.094 1.00 95.00 72 ALA A C 1
ATOM 534 O O . ALA A 1 72 ? -12.764 -2.543 10.199 1.00 95.00 72 ALA A O 1
ATOM 535 N N . GLY A 1 73 ? -11.942 -2.024 8.178 1.00 94.31 73 GLY A N 1
ATOM 536 C CA . GLY A 1 73 ? -11.915 -0.577 8.375 1.00 94.31 73 GLY A CA 1
ATOM 537 C C . GLY A 1 73 ? -13.313 0.010 8.541 1.00 94.31 73 GLY A C 1
ATOM 538 O O . GLY A 1 73 ? -13.557 0.739 9.495 1.00 94.31 73 GLY A O 1
ATOM 539 N N . VAL A 1 74 ? -14.266 -0.358 7.680 1.00 95.50 74 VAL A N 1
ATOM 540 C CA . VAL A 1 74 ? -15.661 0.096 7.795 1.00 95.50 74 VAL A CA 1
ATOM 541 C C . VAL A 1 74 ? -16.309 -0.445 9.068 1.00 95.50 74 VAL A C 1
ATOM 543 O O . VAL A 1 74 ? -16.966 0.317 9.775 1.00 95.50 74 VAL A O 1
ATOM 546 N N . ALA A 1 75 ? -16.093 -1.720 9.408 1.00 93.62 75 ALA A N 1
ATOM 547 C CA . ALA A 1 75 ? -16.629 -2.299 10.637 1.00 93.62 75 ALA A CA 1
ATOM 548 C C . ALA A 1 75 ? -16.099 -1.570 11.883 1.00 93.62 75 ALA A C 1
ATOM 550 O O . ALA A 1 75 ? -16.881 -1.125 12.723 1.00 93.62 75 ALA A O 1
ATOM 551 N N . THR A 1 76 ? -14.780 -1.388 11.992 1.00 91.06 76 THR A N 1
ATOM 552 C CA . THR A 1 76 ? -14.161 -0.689 13.134 1.00 91.06 76 THR A CA 1
ATOM 553 C C . THR A 1 76 ? -14.531 0.796 13.195 1.00 91.06 76 THR A C 1
ATOM 555 O O . THR A 1 76 ? -14.781 1.322 14.285 1.00 91.06 76 THR A O 1
ATOM 558 N N . ALA A 1 77 ? -14.657 1.470 12.048 1.00 91.00 77 ALA A N 1
ATOM 559 C CA . ALA A 1 77 ? -15.149 2.844 11.976 1.00 91.00 77 ALA A CA 1
ATOM 560 C C . ALA A 1 77 ? -16.605 2.945 12.454 1.00 91.00 77 ALA A C 1
ATOM 562 O O . ALA A 1 77 ? -16.929 3.813 13.262 1.00 91.00 77 ALA A O 1
ATOM 563 N N . TRP A 1 78 ? -17.474 2.025 12.025 1.00 93.19 78 TRP A N 1
ATOM 564 C CA . TRP A 1 78 ? -18.864 1.976 12.472 1.00 93.19 78 TRP A CA 1
ATOM 565 C C . TRP A 1 78 ? -18.961 1.748 13.982 1.00 93.19 78 TRP A C 1
ATOM 567 O O . TRP A 1 78 ? -19.641 2.505 14.670 1.00 93.19 78 TRP A O 1
ATOM 577 N N . PHE A 1 79 ? -18.234 0.764 14.522 1.00 89.38 79 PHE A N 1
ATOM 578 C CA . PHE A 1 79 ? -18.233 0.479 15.961 1.00 89.38 79 PHE A CA 1
ATOM 579 C C . PHE A 1 79 ? -17.788 1.681 16.799 1.00 89.38 79 PHE A C 1
ATOM 581 O O . PHE A 1 79 ? -18.384 1.969 17.833 1.00 89.38 79 PHE A O 1
ATOM 588 N N . THR A 1 80 ? -16.759 2.405 16.363 1.00 89.62 80 THR A N 1
ATOM 589 C CA . THR A 1 80 ? -16.231 3.558 17.110 1.00 89.62 80 THR A CA 1
ATOM 590 C C . THR A 1 80 ? -17.027 4.849 16.902 1.00 89.62 80 THR A C 1
ATOM 592 O O . THR A 1 80 ? -16.885 5.776 17.706 1.00 89.62 80 THR A O 1
ATOM 595 N N . ALA A 1 81 ? -17.860 4.934 15.861 1.00 89.31 81 ALA A N 1
ATOM 596 C CA . ALA A 1 81 ? -18.707 6.093 15.580 1.00 89.31 81 ALA A CA 1
ATOM 597 C C . ALA A 1 81 ? -20.137 5.940 16.121 1.00 89.31 81 ALA A C 1
ATOM 599 O O . ALA A 1 81 ? -20.679 6.902 16.659 1.00 89.31 81 ALA A O 1
ATOM 600 N N . ALA A 1 82 ? -20.738 4.755 15.983 1.00 88.06 82 ALA A N 1
ATOM 601 C CA . ALA A 1 82 ? -22.148 4.509 16.284 1.00 88.06 82 ALA A CA 1
ATOM 602 C C . ALA A 1 82 ? -22.399 3.925 17.685 1.00 88.06 82 ALA A C 1
ATOM 604 O O . ALA A 1 82 ? -23.520 4.016 18.180 1.00 88.06 82 ALA A O 1
ATOM 605 N N . CYS A 1 83 ? -21.390 3.328 18.332 1.00 87.25 83 CYS A N 1
ATOM 606 C CA . CYS A 1 83 ? -21.534 2.736 19.663 1.00 87.25 83 CYS A CA 1
ATOM 607 C C . CYS A 1 83 ? -20.747 3.523 20.720 1.00 87.25 83 CYS A C 1
ATOM 609 O O . CYS A 1 83 ? -19.567 3.835 20.545 1.00 87.25 83 CYS A O 1
ATOM 611 N N . GLU A 1 84 ? -21.379 3.786 21.865 1.00 81.38 84 GLU A N 1
ATOM 612 C CA . GLU A 1 84 ? -20.710 4.317 23.052 1.00 81.38 84 GLU A CA 1
ATOM 613 C C . GLU A 1 84 ? -20.396 3.170 24.017 1.00 81.38 84 GLU A C 1
ATOM 615 O O . GLU A 1 84 ? -21.293 2.521 24.549 1.00 81.38 84 GLU A O 1
ATOM 620 N N . PHE A 1 85 ? -19.108 2.893 24.224 1.00 86.94 85 PHE A N 1
ATOM 621 C CA . PHE A 1 85 ? -18.639 1.846 25.129 1.00 86.94 85 PHE A CA 1
ATOM 622 C C . PHE A 1 85 ? -17.473 2.342 25.990 1.00 86.94 85 PHE A C 1
ATOM 624 O O . PHE A 1 85 ? -16.662 3.178 25.568 1.00 86.94 85 PHE A O 1
ATOM 631 N N . ALA A 1 86 ? -17.374 1.815 27.214 1.00 80.81 86 ALA A N 1
ATOM 632 C CA . ALA A 1 86 ? -16.265 2.107 28.115 1.00 80.81 86 ALA A CA 1
ATOM 633 C C . ALA A 1 86 ? -14.949 1.623 27.476 1.00 80.81 86 ALA A C 1
ATOM 635 O O . ALA A 1 86 ? -14.789 0.441 27.187 1.00 80.81 86 ALA A O 1
ATOM 636 N N . GLY A 1 87 ? -14.021 2.545 27.202 1.00 85.88 87 GLY A N 1
ATOM 637 C CA . GLY A 1 87 ? -12.746 2.241 26.533 1.00 85.88 87 GLY A CA 1
ATOM 638 C C . GLY A 1 87 ? -12.644 2.661 25.061 1.00 85.88 87 GLY A C 1
ATOM 639 O O . GLY A 1 87 ? -11.588 2.470 24.461 1.00 85.88 87 GLY A O 1
ATOM 640 N N . ARG A 1 88 ? -13.664 3.310 24.479 1.00 85.88 88 ARG A N 1
ATOM 641 C CA . ARG A 1 88 ? -13.635 3.843 23.097 1.00 85.88 88 ARG A CA 1
ATOM 642 C C . ARG A 1 88 ? -12.368 4.640 22.766 1.00 85.88 88 ARG A C 1
ATOM 644 O O . ARG A 1 88 ? -11.773 4.449 21.710 1.00 85.88 88 ARG A O 1
ATOM 651 N N . ARG A 1 89 ? -11.912 5.496 23.689 1.00 86.19 89 ARG A N 1
ATOM 652 C CA . ARG A 1 89 ? -10.695 6.306 23.503 1.00 86.19 89 ARG A CA 1
ATOM 653 C C . ARG A 1 89 ? -9.449 5.443 23.286 1.00 86.19 89 ARG A C 1
ATOM 655 O O . ARG A 1 89 ? -8.622 5.804 22.459 1.00 86.19 89 ARG A O 1
ATOM 662 N N . MET A 1 90 ? -9.325 4.319 23.992 1.00 90.75 90 MET A N 1
ATOM 663 C CA . MET A 1 90 ? -8.200 3.395 23.827 1.00 90.75 90 MET A CA 1
ATOM 664 C C . MET A 1 90 ? -8.211 2.761 22.433 1.00 90.75 90 MET A C 1
ATOM 666 O O . MET A 1 90 ? -7.185 2.752 21.765 1.00 90.75 90 MET A O 1
ATOM 670 N N . TRP A 1 91 ? -9.375 2.308 21.959 1.00 88.50 91 TRP A N 1
ATOM 671 C CA . TRP A 1 91 ? -9.517 1.724 20.621 1.00 88.50 91 TRP A CA 1
ATOM 672 C C . TRP A 1 91 ? -9.206 2.714 19.501 1.00 88.50 91 TRP A C 1
ATOM 674 O O . TRP A 1 91 ? -8.494 2.357 18.568 1.00 88.50 91 TRP A O 1
ATOM 684 N N . CYS A 1 92 ? -9.651 3.969 19.618 1.00 87.75 92 CYS A N 1
ATOM 685 C CA . CYS A 1 92 ? -9.280 5.003 18.650 1.00 87.75 92 CYS A CA 1
ATOM 686 C C . CYS A 1 92 ? -7.756 5.193 18.562 1.00 87.75 92 CYS A C 1
ATOM 688 O O . CYS A 1 92 ? -7.234 5.390 17.472 1.00 87.75 92 CYS A O 1
ATOM 690 N N . TRP A 1 93 ? -7.036 5.100 19.685 1.00 91.25 93 TRP A N 1
ATOM 691 C CA . TRP A 1 93 ? -5.571 5.164 19.693 1.00 91.25 93 TRP A CA 1
ATOM 692 C C . TRP A 1 93 ? -4.919 3.906 19.110 1.00 91.25 93 TRP A C 1
ATOM 694 O O . TRP A 1 93 ? -3.994 4.014 18.307 1.00 91.25 93 TRP A O 1
ATOM 704 N N . LEU A 1 94 ? -5.413 2.718 19.468 1.00 91.88 94 LEU A N 1
ATOM 705 C CA . LEU A 1 94 ? -4.887 1.447 18.961 1.00 91.88 94 LEU A CA 1
ATOM 706 C C . LEU A 1 94 ? -5.054 1.303 17.444 1.00 91.88 94 LEU A C 1
ATOM 708 O O . LEU A 1 94 ? -4.171 0.757 16.796 1.00 91.88 94 LEU A O 1
ATOM 712 N N . LEU A 1 95 ? -6.137 1.828 16.864 1.00 90.25 95 LEU A N 1
ATOM 713 C CA . LEU A 1 95 ? -6.350 1.813 15.412 1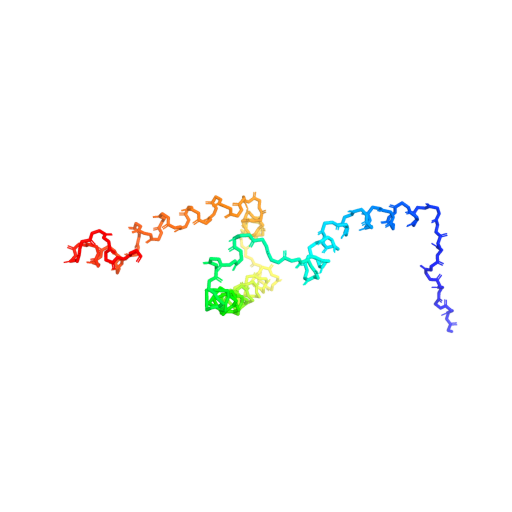.00 90.25 95 LEU A CA 1
ATOM 714 C C . LEU A 1 95 ? -5.334 2.678 14.648 1.00 90.25 95 LEU A C 1
ATOM 716 O O . LEU A 1 95 ? -5.055 2.406 13.484 1.00 90.25 95 LEU A O 1
ATOM 720 N N . VAL A 1 96 ? -4.753 3.691 15.297 1.00 91.38 96 VAL A N 1
ATOM 721 C CA . VAL A 1 96 ? -3.709 4.551 14.711 1.00 91.38 96 VAL A CA 1
ATOM 722 C C . VAL A 1 96 ? -2.308 3.972 14.928 1.00 91.38 96 VAL A C 1
ATOM 724 O O . VAL A 1 96 ? -1.415 4.208 14.119 1.00 91.38 96 VAL A O 1
ATOM 727 N N . LEU A 1 97 ? -2.114 3.172 15.980 1.00 91.31 97 LEU A N 1
ATOM 728 C CA . LEU A 1 97 ? -0.841 2.533 16.323 1.00 91.31 97 LEU A CA 1
ATOM 729 C C . LEU A 1 97 ? -0.131 1.817 15.153 1.00 91.31 97 LEU A C 1
ATOM 731 O O . LEU A 1 97 ? 1.063 2.064 14.979 1.00 91.31 97 LEU A O 1
ATOM 735 N N . PRO A 1 98 ? -0.792 0.991 14.313 1.00 86.50 98 PRO A N 1
ATOM 736 C CA . PRO A 1 98 ? -0.115 0.337 13.191 1.00 86.50 98 PRO A CA 1
ATOM 737 C C . PRO A 1 98 ? 0.443 1.325 12.161 1.00 86.50 98 PRO A C 1
ATOM 739 O O . PRO A 1 98 ? 1.407 1.001 11.478 1.00 86.50 98 PRO A O 1
ATOM 742 N N . LEU A 1 99 ? -0.102 2.542 12.079 1.00 89.38 99 LEU A N 1
ATOM 743 C CA . LEU A 1 99 ? 0.386 3.582 11.173 1.00 89.38 99 LEU A CA 1
ATOM 744 C C . LEU A 1 99 ? 1.733 4.178 11.622 1.00 89.38 99 LEU A C 1
ATOM 746 O O . LEU A 1 99 ? 2.441 4.772 10.814 1.00 89.38 99 LEU A O 1
ATOM 750 N N . ALA A 1 100 ? 2.076 4.037 12.907 1.00 90.62 100 ALA A N 1
ATOM 751 C CA . ALA A 1 100 ? 3.350 4.484 13.467 1.00 90.62 100 ALA A CA 1
ATOM 752 C C . ALA A 1 100 ? 4.468 3.441 13.303 1.00 90.62 100 ALA A C 1
ATOM 754 O O . ALA A 1 100 ? 5.647 3.776 13.430 1.00 90.62 100 ALA A O 1
ATOM 755 N N . LEU A 1 101 ? 4.113 2.179 13.041 1.00 91.25 101 LEU A N 1
ATOM 756 C CA . LEU A 1 101 ? 5.085 1.111 12.856 1.00 91.25 101 LEU A CA 1
ATOM 757 C C . LEU A 1 101 ? 5.643 1.141 11.425 1.00 91.25 101 LEU A C 1
ATOM 759 O O . LEU A 1 101 ? 4.876 1.222 10.463 1.00 91.25 101 LEU A O 1
ATOM 763 N N . PRO A 1 102 ? 6.970 1.022 11.241 1.00 92.31 102 PRO A N 1
ATOM 764 C CA . PRO A 1 102 ? 7.540 0.839 9.916 1.00 92.31 102 PRO A CA 1
ATOM 765 C C . PRO A 1 102 ? 6.998 -0.443 9.277 1.00 92.31 102 PRO A C 1
ATOM 767 O O . PRO A 1 102 ? 7.037 -1.509 9.895 1.00 92.31 102 PRO A O 1
ATOM 770 N N . ALA A 1 103 ? 6.557 -0.361 8.019 1.00 90.06 103 ALA A N 1
ATOM 771 C CA . ALA A 1 103 ? 5.948 -1.490 7.309 1.00 90.06 103 ALA A CA 1
ATOM 772 C C . ALA A 1 103 ? 6.835 -2.749 7.304 1.00 90.06 103 ALA A C 1
ATOM 774 O O . ALA A 1 103 ? 6.336 -3.860 7.457 1.00 90.06 103 ALA A O 1
ATOM 775 N N . TYR A 1 104 ? 8.156 -2.569 7.202 1.00 89.88 104 TYR A N 1
ATOM 776 C CA . TYR A 1 104 ? 9.131 -3.658 7.283 1.00 89.88 104 TYR A CA 1
ATOM 777 C C . TYR A 1 104 ? 9.028 -4.422 8.612 1.00 89.88 104 TYR A C 1
ATOM 779 O O . TYR A 1 104 ? 8.909 -5.640 8.608 1.00 89.88 104 TYR A O 1
ATOM 787 N N . VAL A 1 105 ? 9.009 -3.719 9.751 1.00 92.31 105 VAL A N 1
ATOM 788 C CA . VAL A 1 105 ? 8.963 -4.347 11.087 1.00 92.31 105 VAL A CA 1
ATOM 789 C C . VAL A 1 105 ? 7.714 -5.212 11.231 1.00 92.31 105 VAL A C 1
ATOM 791 O O . VAL A 1 105 ? 7.782 -6.331 11.728 1.00 92.31 105 VAL A O 1
ATOM 794 N N . VAL A 1 106 ? 6.584 -4.700 10.747 1.00 91.12 106 VAL A N 1
ATOM 795 C CA . VAL A 1 106 ? 5.299 -5.398 10.767 1.00 91.12 106 VAL A CA 1
ATOM 796 C C . VAL A 1 106 ? 5.330 -6.643 9.876 1.00 91.12 106 VAL A C 1
ATOM 798 O O . VAL A 1 106 ? 4.856 -7.696 10.291 1.00 91.12 106 VAL A O 1
ATOM 801 N N . ALA A 1 107 ? 5.919 -6.549 8.681 1.00 89.88 107 ALA A N 1
ATOM 802 C CA . ALA A 1 107 ? 6.016 -7.670 7.750 1.00 89.88 107 ALA A CA 1
ATOM 803 C C . ALA A 1 107 ? 6.840 -8.836 8.321 1.00 89.88 107 ALA A C 1
ATOM 805 O O . ALA A 1 107 ? 6.364 -9.968 8.318 1.00 89.88 107 ALA A O 1
ATOM 806 N N . PHE A 1 108 ? 8.033 -8.564 8.858 1.00 89.25 108 PHE A N 1
ATOM 807 C CA . PHE A 1 108 ? 8.859 -9.612 9.470 1.00 89.25 108 PHE A CA 1
ATOM 808 C C . PHE A 1 108 ? 8.248 -10.136 10.766 1.00 89.25 108 PHE A C 1
ATOM 810 O O . PHE A 1 108 ? 8.167 -11.344 10.952 1.00 89.25 108 PHE A O 1
ATOM 817 N N . GLY A 1 109 ? 7.720 -9.246 11.611 1.00 91.44 109 GLY A N 1
ATOM 818 C CA . GLY A 1 109 ? 7.072 -9.647 12.856 1.00 91.44 109 GLY A CA 1
ATOM 819 C C . GLY A 1 109 ? 5.874 -10.572 12.631 1.00 91.44 109 GLY A C 1
ATOM 820 O O . GLY A 1 109 ? 5.745 -11.579 13.322 1.00 91.44 109 GLY A O 1
ATOM 821 N N . TYR A 1 110 ? 5.012 -10.276 11.651 1.00 86.50 110 TYR A N 1
ATOM 822 C CA . TYR A 1 110 ? 3.910 -11.176 11.307 1.00 86.50 110 TYR A CA 1
ATOM 823 C C . TYR A 1 110 ? 4.383 -12.449 10.614 1.00 86.50 110 TYR A C 1
ATOM 825 O O . TYR A 1 110 ? 3.809 -13.496 10.888 1.00 86.50 110 TYR A O 1
ATOM 833 N N . GLY A 1 111 ? 5.404 -12.380 9.754 1.00 86.88 111 GLY A N 1
ATOM 834 C CA . GLY A 1 111 ? 5.994 -13.567 9.135 1.00 86.88 111 GLY A CA 1
ATOM 835 C C . GLY A 1 111 ? 6.441 -14.580 10.187 1.00 86.88 111 GLY A C 1
ATOM 836 O O . GLY A 1 111 ? 5.963 -15.711 10.188 1.00 86.88 111 GLY A O 1
ATOM 837 N N . ASP A 1 112 ? 7.247 -14.134 11.150 1.00 85.88 112 ASP A N 1
ATOM 838 C CA . ASP A 1 112 ? 7.761 -14.979 12.232 1.00 85.88 112 ASP A CA 1
ATOM 839 C C . ASP A 1 112 ? 6.639 -15.503 13.141 1.00 85.88 112 ASP A C 1
ATOM 841 O O . ASP A 1 112 ? 6.630 -16.667 13.545 1.00 85.88 112 ASP A O 1
ATOM 845 N N . LEU A 1 113 ? 5.658 -14.650 13.455 1.00 88.06 113 LEU A N 1
ATOM 846 C CA . LEU A 1 113 ? 4.521 -15.020 14.293 1.00 88.06 113 LEU A CA 1
ATOM 847 C C . LEU A 1 113 ? 3.648 -16.090 13.623 1.00 88.06 113 LEU A C 1
ATOM 849 O O . LEU A 1 113 ? 3.236 -17.046 14.275 1.00 88.06 113 LEU A O 1
ATOM 853 N N . LEU A 1 114 ? 3.345 -15.929 12.335 1.00 84.50 114 LEU A N 1
ATOM 854 C CA . LEU A 1 114 ? 2.521 -16.870 11.579 1.00 84.50 114 LEU A CA 1
ATOM 855 C C . LEU A 1 114 ? 3.246 -18.205 11.387 1.00 84.50 114 LEU A C 1
ATOM 857 O O . LEU A 1 114 ? 2.636 -19.255 11.577 1.00 84.50 114 LEU A O 1
ATOM 861 N N . ASP A 1 115 ? 4.547 -18.170 11.112 1.00 80.88 115 ASP A N 1
ATOM 862 C CA . ASP A 1 115 ? 5.384 -19.367 11.026 1.00 80.88 115 ASP A CA 1
ATOM 863 C C . ASP A 1 115 ? 5.406 -20.176 12.328 1.00 80.88 115 ASP A C 1
ATOM 865 O O . ASP A 1 115 ? 5.445 -21.407 12.293 1.00 80.88 115 ASP A O 1
ATOM 869 N N . ALA A 1 116 ? 5.372 -19.493 13.475 1.00 81.25 116 ALA A N 1
ATOM 870 C CA . ALA A 1 116 ? 5.375 -20.127 14.789 1.00 81.25 116 ALA A CA 1
ATOM 871 C C . ALA A 1 116 ? 3.981 -20.582 15.256 1.00 81.25 116 ALA A C 1
ATOM 873 O O . ALA A 1 116 ? 3.876 -21.556 16.000 1.00 81.25 116 ALA A O 1
ATOM 874 N N . LEU A 1 117 ? 2.914 -19.871 14.872 1.00 84.12 117 LEU A N 1
ATOM 875 C CA . LEU A 1 117 ? 1.577 -20.069 15.441 1.00 84.12 117 LEU A CA 1
ATOM 876 C C . LEU A 1 117 ? 0.597 -20.822 14.541 1.00 84.12 117 LEU A C 1
ATOM 878 O O . LEU A 1 117 ? -0.392 -21.329 15.068 1.00 84.12 117 LEU A O 1
ATOM 882 N N . ILE A 1 118 ? 0.803 -20.899 13.221 1.00 88.44 118 ILE A N 1
ATOM 883 C CA . ILE A 1 118 ? -0.142 -21.597 12.339 1.00 88.44 118 ILE A CA 1
ATOM 884 C C . ILE A 1 118 ? 0.036 -23.119 12.506 1.00 88.44 118 ILE A C 1
ATOM 886 O O . ILE A 1 118 ? 1.033 -23.668 12.031 1.00 88.44 118 ILE A O 1
ATOM 890 N N . PRO A 1 119 ? -0.949 -23.852 13.072 1.00 85.19 119 PRO A N 1
ATOM 891 C CA . PRO A 1 119 ? -0.799 -25.284 13.347 1.00 85.19 119 PRO A CA 1
ATOM 892 C C . PRO A 1 119 ? -0.600 -26.115 12.080 1.00 85.19 119 PRO A C 1
ATOM 894 O O . PRO A 1 119 ? 0.101 -27.118 12.096 1.00 85.19 119 PRO A O 1
ATOM 897 N N . VAL A 1 120 ? -1.187 -25.675 10.964 1.00 84.25 120 VAL A N 1
ATOM 898 C CA . VAL A 1 120 ? -0.996 -26.289 9.643 1.00 84.25 120 VAL A CA 1
ATOM 899 C C . VAL A 1 120 ? 0.456 -26.178 9.175 1.00 84.25 120 VAL A C 1
ATOM 901 O O . VAL A 1 120 ? 0.999 -27.162 8.688 1.00 84.25 120 VAL A O 1
ATOM 904 N N . VAL A 1 121 ? 1.100 -25.018 9.345 1.00 83.38 121 VAL A N 1
ATOM 905 C CA . VAL A 1 121 ? 2.502 -24.805 8.945 1.00 83.38 121 VAL A CA 1
ATOM 906 C C . VAL A 1 121 ? 3.425 -25.662 9.804 1.00 83.38 121 VAL A C 1
ATOM 908 O O . VAL A 1 121 ? 4.300 -26.344 9.274 1.00 83.38 121 VAL A O 1
ATOM 911 N N . VAL A 1 122 ? 3.180 -25.690 11.117 1.00 84.56 122 VAL A N 1
ATOM 912 C CA . VAL A 1 122 ? 3.919 -26.539 12.061 1.00 84.56 122 VAL A CA 1
ATOM 913 C C . VAL A 1 122 ? 3.762 -28.017 11.701 1.00 84.56 122 VAL A C 1
ATOM 915 O O . VAL A 1 122 ? 4.759 -28.710 11.522 1.00 84.56 122 VAL A O 1
ATOM 918 N N . TRP A 1 123 ? 2.531 -28.486 11.488 1.00 86.38 123 TRP A N 1
ATOM 919 C CA . TRP A 1 123 ? 2.252 -29.873 11.113 1.00 86.38 123 TRP A CA 1
ATOM 920 C C . TRP A 1 123 ? 2.918 -30.276 9.790 1.00 86.38 123 TRP A C 1
ATOM 922 O O . TRP A 1 123 ? 3.492 -31.364 9.691 1.00 86.38 123 TRP A O 1
ATOM 932 N N . LEU A 1 124 ? 2.890 -29.399 8.777 1.00 85.19 124 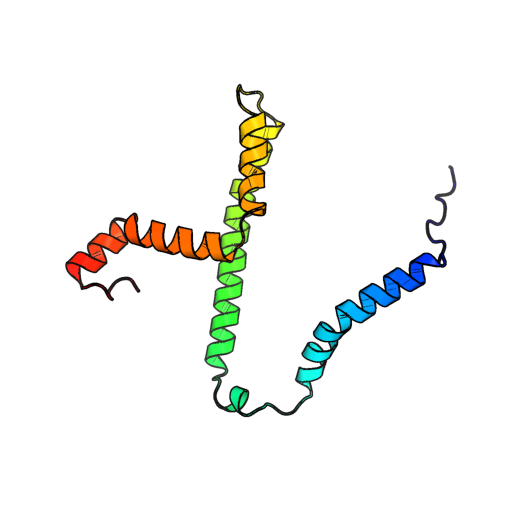LEU A N 1
ATOM 933 C CA . LEU A 1 124 ? 3.586 -29.636 7.510 1.00 85.19 124 LEU A CA 1
ATOM 934 C C . LEU A 1 124 ? 5.096 -29.774 7.723 1.00 85.19 124 LEU A C 1
ATOM 936 O O . LEU A 1 124 ? 5.698 -30.690 7.167 1.00 85.19 124 LEU A O 1
ATOM 940 N N . ARG A 1 125 ? 5.698 -28.911 8.548 1.00 84.56 125 ARG A N 1
ATOM 941 C CA . ARG A 1 125 ? 7.138 -28.949 8.845 1.00 84.56 125 ARG A CA 1
ATOM 942 C C . ARG A 1 125 ? 7.543 -30.197 9.624 1.00 84.56 125 ARG A C 1
ATOM 944 O O . ARG A 1 125 ? 8.576 -30.788 9.322 1.00 84.56 125 ARG A O 1
ATOM 951 N N . GLU A 1 126 ? 6.731 -30.619 10.588 1.00 88.38 126 GLU A N 1
ATOM 952 C CA . GLU A 1 126 ? 6.971 -31.841 11.365 1.00 88.38 126 GLU A CA 1
ATOM 953 C C . GLU A 1 126 ? 6.844 -33.106 10.507 1.00 88.38 126 GLU A C 1
ATOM 955 O O . GLU A 1 126 ? 7.595 -34.060 10.699 1.00 88.38 126 GLU A O 1
ATOM 960 N N . THR A 1 127 ? 5.924 -33.109 9.539 1.00 91.00 127 THR A N 1
ATOM 961 C CA . THR A 1 127 ? 5.632 -34.298 8.723 1.00 91.00 127 THR A CA 1
ATOM 962 C C . THR A 1 127 ? 6.548 -34.422 7.502 1.00 91.00 127 THR A C 1
ATOM 964 O O . THR A 1 127 ? 6.953 -35.526 7.143 1.00 91.00 127 THR A O 1
ATOM 967 N N . TRP A 1 128 ? 6.877 -33.305 6.850 1.00 89.56 128 TRP A N 1
ATOM 968 C CA . TRP A 1 128 ? 7.558 -33.281 5.546 1.00 89.56 128 TRP A CA 1
ATOM 969 C C . TRP A 1 128 ? 8.930 -32.592 5.586 1.00 89.56 128 TRP A C 1
ATOM 971 O O . TRP A 1 128 ? 9.608 -32.503 4.563 1.00 89.56 128 TRP A O 1
ATOM 981 N N . GLY A 1 129 ? 9.363 -32.135 6.762 1.00 84.12 129 GLY A N 1
ATOM 982 C CA . GLY A 1 129 ? 10.629 -31.443 6.969 1.00 84.12 129 GLY A CA 1
ATOM 983 C C . GLY A 1 129 ? 10.506 -29.914 6.913 1.00 84.12 129 GLY A C 1
ATOM 984 O O . GLY A 1 129 ? 9.503 -29.367 6.453 1.00 84.12 129 GLY A O 1
ATOM 985 N N . PRO A 1 130 ? 11.538 -29.188 7.374 1.00 77.62 130 PRO A N 1
ATOM 986 C CA . PRO A 1 130 ? 11.481 -27.739 7.587 1.00 77.62 130 PRO A CA 1
ATOM 987 C C . PRO A 1 130 ? 11.220 -26.911 6.316 1.00 77.62 130 PRO A C 1
ATOM 989 O O . PRO A 1 130 ? 10.740 -25.784 6.422 1.00 77.62 130 PRO A O 1
ATOM 992 N N . ASP A 1 131 ? 11.486 -27.460 5.128 1.00 78.19 131 ASP A N 1
ATOM 993 C CA . ASP A 1 131 ? 11.269 -26.787 3.840 1.00 78.19 131 ASP A CA 1
ATOM 994 C C . ASP A 1 131 ? 9.850 -26.957 3.275 1.00 78.19 131 ASP A C 1
ATOM 996 O O . ASP A 1 131 ? 9.491 -26.297 2.306 1.00 78.19 131 ASP A O 1
ATOM 1000 N N . ALA A 1 132 ? 9.014 -27.806 3.877 1.00 72.75 132 ALA A N 1
ATOM 1001 C CA . ALA A 1 132 ? 7.702 -28.158 3.329 1.00 72.75 132 ALA A CA 1
ATOM 1002 C C . ALA A 1 132 ? 6.659 -27.027 3.351 1.00 72.75 132 ALA A C 1
ATOM 1004 O O . ALA A 1 132 ? 5.605 -27.151 2.732 1.00 72.75 132 ALA A O 1
ATOM 1005 N N . ALA A 1 133 ? 6.937 -25.944 4.077 1.00 62.88 133 ALA A N 1
ATOM 1006 C CA . ALA A 1 133 ? 6.053 -24.790 4.219 1.00 62.88 133 ALA A CA 1
ATOM 1007 C C . ALA A 1 133 ? 6.767 -23.458 3.915 1.00 62.88 133 ALA A C 1
ATOM 1009 O O . ALA A 1 133 ? 6.403 -22.434 4.492 1.00 62.88 133 ALA A O 1
ATOM 1010 N N . ARG A 1 134 ? 7.819 -23.489 3.084 1.00 60.03 134 ARG A N 1
ATOM 1011 C CA . ARG A 1 134 ? 8.492 -22.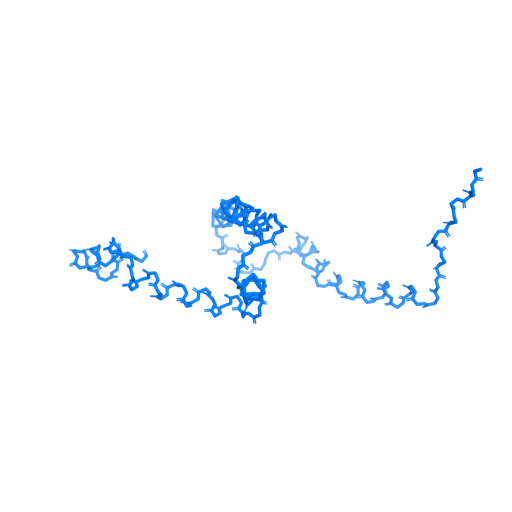296 2.545 1.00 60.03 134 ARG A CA 1
ATOM 1012 C C . ARG A 1 134 ? 7.898 -21.870 1.208 1.00 60.03 134 ARG A C 1
ATOM 1014 O O . ARG A 1 134 ? 7.530 -22.765 0.417 1.00 60.03 134 ARG A O 1
#

Secondary structure (DSSP, 8-state):
-----------HHHHHHHHHHHHHHHHHHHHHHGGGSPPPHHHHTS-HHHHHHHHHHHHHHHHHHHHHHHHHHHHHHHHHHH---TTHHHHHHHHHHHHHS-HHHHHHHHHHHHHHH-HHHHHHHHHH-TTTT-